Protein AF-A0A2U1DFT4-F1 (afdb_monomer)

Foldseek 3Di:
DLDDPVRLCVQPVDPDDNVLCVVLLVLLVVLLCLQLVNCCPPPHPLVCLCVDPDPLSVLLSVLSRNQSSQLSVLCVQVVHRALVVQVPDAFDFDDDPPDTDGDDCRSVRQQDPSRTNGDVVSVVSNVVSVRGDPDDD

Radius of gyration: 14.93 Å; Cα contacts (8 Å, |Δi|>4): 161; chains: 1; bounding box: 38×28×39 Å

Solvent-accessible surface area (backbone atoms only — not comparable to full-atom values): 8014 Å² total; per-residue (Å²): 132,88,73,52,72,68,60,39,38,75,73,70,70,62,95,69,54,70,71,56,45,59,57,37,46,59,45,32,48,55,53,51,34,60,53,26,66,29,43,60,81,77,75,44,56,54,72,56,25,59,67,41,91,49,65,69,42,25,52,34,37,51,36,50,44,50,28,44,44,52,19,32,52,52,28,59,78,68,74,39,78,43,61,77,60,38,80,75,57,76,77,62,76,48,74,58,87,93,49,74,44,76,63,80,61,57,50,75,74,53,33,41,101,80,72,35,68,44,52,67,68,32,51,52,45,28,47,76,54,69,42,50,58,79,69,87,130

Sequence (137 aa):
MYLNYVEYNDLIGDDLELKDFNKLLKKATIQLDNVTNGFYELKHSLDDDLKSSIFTYIARAKAFKQALGLTIDFMNQLQVTNVASLNTDGTADVQIGDTHIQGAGLSGTITNGYGSVIPDEAIQLLGRHGLLYRGGL

Structure (mmCIF, N/CA/C/O backbone):
data_AF-A0A2U1DFT4-F1
#
_entry.id   AF-A0A2U1DFT4-F1
#
loop_
_atom_site.group_PDB
_atom_site.id
_atom_site.type_symbol
_atom_site.label_atom_id
_atom_site.label_alt_id
_atom_site.label_comp_id
_atom_site.label_asym_id
_atom_site.label_entity_id
_atom_site.label_seq_id
_atom_site.pdbx_PDB_ins_code
_atom_site.Cartn_x
_atom_site.Cartn_y
_atom_site.Cartn_z
_atom_site.occupancy
_atom_site.B_iso_or_equiv
_atom_site.auth_seq_id
_atom_site.auth_comp_id
_atom_site.auth_asym_id
_atom_site.auth_atom_id
_atom_site.pdbx_PDB_model_num
ATOM 1 N N . MET A 1 1 ? 3.519 10.964 -3.142 1.00 72.38 1 MET A N 1
ATOM 2 C CA . MET A 1 1 ? 2.233 10.351 -2.734 1.00 72.38 1 MET A CA 1
ATOM 3 C C . MET A 1 1 ? 2.114 9.042 -3.492 1.00 72.38 1 MET A C 1
ATOM 5 O O . MET A 1 1 ? 2.280 9.076 -4.701 1.00 72.38 1 MET A O 1
ATOM 9 N N . TYR A 1 2 ? 1.952 7.908 -2.806 1.00 90.06 2 TYR A N 1
ATOM 10 C CA . TYR A 1 2 ? 2.170 6.586 -3.418 1.00 90.06 2 TYR A CA 1
ATOM 11 C C . TYR A 1 2 ? 1.022 6.080 -4.299 1.00 90.06 2 TYR A C 1
ATOM 13 O O . TYR A 1 2 ? 1.262 5.331 -5.243 1.00 90.06 2 TYR A O 1
ATOM 21 N N . LEU A 1 3 ? -0.211 6.491 -4.007 1.00 92.12 3 LEU A N 1
ATOM 22 C CA . LEU A 1 3 ? -1.416 6.100 -4.734 1.00 92.12 3 LEU A CA 1
ATOM 23 C C . LEU A 1 3 ? -2.361 7.302 -4.791 1.00 92.12 3 LEU A C 1
ATOM 25 O O . LEU A 1 3 ? -2.531 7.990 -3.781 1.00 92.12 3 LEU A O 1
ATOM 29 N N . ASN A 1 4 ? -2.939 7.580 -5.958 1.00 94.19 4 ASN A N 1
ATOM 30 C CA . ASN A 1 4 ? -3.975 8.603 -6.103 1.00 94.19 4 ASN A CA 1
ATOM 31 C C . ASN A 1 4 ? -5.376 7.981 -6.205 1.00 94.19 4 ASN A C 1
ATOM 33 O O . ASN A 1 4 ? -5.518 6.773 -6.367 1.00 94.19 4 ASN A O 1
ATOM 37 N N . TYR A 1 5 ? -6.406 8.819 -6.091 1.00 92.31 5 TYR A N 1
ATOM 38 C CA . TYR A 1 5 ? -7.796 8.368 -6.025 1.00 92.31 5 TYR A CA 1
ATOM 39 C C . TYR A 1 5 ? -8.266 7.628 -7.286 1.00 92.31 5 TYR A C 1
ATOM 41 O O . TYR A 1 5 ? -8.924 6.601 -7.180 1.00 92.31 5 TYR A O 1
ATOM 49 N N . VAL A 1 6 ? -7.879 8.108 -8.473 1.00 92.44 6 VAL A N 1
ATOM 50 C CA . VAL A 1 6 ? -8.226 7.448 -9.744 1.00 92.44 6 VAL A CA 1
ATOM 51 C C . VAL A 1 6 ? -7.582 6.068 -9.803 1.00 92.44 6 VAL A C 1
ATOM 53 O O . VAL A 1 6 ? -8.260 5.083 -10.057 1.00 92.44 6 VAL A O 1
ATOM 56 N N . GLU A 1 7 ? -6.294 5.982 -9.471 1.00 92.44 7 GLU A N 1
ATOM 57 C CA . GLU A 1 7 ? -5.579 4.703 -9.437 1.00 92.44 7 GLU A CA 1
ATOM 58 C C . GLU A 1 7 ? -6.155 3.731 -8.404 1.00 92.44 7 GLU A C 1
ATOM 60 O O . GLU A 1 7 ? -6.150 2.528 -8.631 1.00 92.44 7 GLU A O 1
ATOM 65 N N . TYR A 1 8 ? -6.623 4.230 -7.260 1.00 93.31 8 TYR A N 1
ATOM 66 C CA . TYR A 1 8 ? -7.285 3.404 -6.254 1.00 93.31 8 TYR A CA 1
ATOM 67 C C . TYR A 1 8 ? -8.588 2.805 -6.795 1.00 93.31 8 TYR A C 1
ATOM 69 O O . TYR A 1 8 ? -8.762 1.589 -6.724 1.00 93.31 8 TYR A O 1
ATOM 77 N N . ASN A 1 9 ? -9.449 3.630 -7.396 1.00 91.56 9 ASN A N 1
ATOM 78 C CA . ASN A 1 9 ? -10.704 3.166 -7.986 1.00 91.56 9 ASN A CA 1
ATOM 79 C C . ASN A 1 9 ? -10.455 2.168 -9.126 1.00 91.56 9 ASN A C 1
ATOM 81 O O . ASN A 1 9 ? -11.141 1.154 -9.202 1.00 91.56 9 ASN A O 1
ATOM 85 N N . ASP A 1 10 ? -9.433 2.400 -9.956 1.00 91.56 10 ASP A N 1
ATOM 86 C CA . ASP A 1 10 ? -9.037 1.475 -11.026 1.00 91.56 10 ASP A CA 1
ATOM 87 C C . ASP A 1 10 ? -8.542 0.117 -10.488 1.00 91.56 10 ASP A C 1
ATOM 89 O O . ASP A 1 10 ? -8.687 -0.906 -11.158 1.00 91.56 10 ASP A O 1
ATOM 93 N N . LEU A 1 11 ? -7.922 0.096 -9.302 1.00 90.38 11 LEU A N 1
ATOM 94 C CA . LEU A 1 11 ? -7.367 -1.117 -8.691 1.00 90.38 11 LEU A CA 1
ATOM 95 C C . LEU A 1 11 ? -8.399 -1.931 -7.907 1.00 90.38 11 LEU A C 1
ATOM 97 O O . LEU A 1 11 ? -8.336 -3.158 -7.944 1.00 90.38 11 LEU A O 1
ATOM 101 N N . ILE A 1 12 ? -9.271 -1.260 -7.153 1.00 89.88 12 ILE A N 1
ATOM 102 C CA . ILE A 1 12 ? -10.153 -1.896 -6.164 1.00 89.88 12 ILE A CA 1
ATOM 103 C C . ILE A 1 12 ? -11.599 -1.977 -6.661 1.00 89.88 12 ILE A C 1
ATOM 105 O O . ILE A 1 12 ? -12.282 -2.959 -6.385 1.00 89.88 12 ILE A O 1
ATOM 109 N N . GLY A 1 13 ? -12.064 -0.985 -7.426 1.00 83.38 13 GLY A N 1
ATOM 110 C CA . GLY A 1 13 ? -13.454 -0.915 -7.881 1.00 83.38 13 GLY A CA 1
ATOM 111 C C . GLY A 1 13 ? -14.472 -0.589 -6.780 1.00 83.38 13 GLY A C 1
ATOM 112 O O . GLY A 1 13 ? -15.657 -0.835 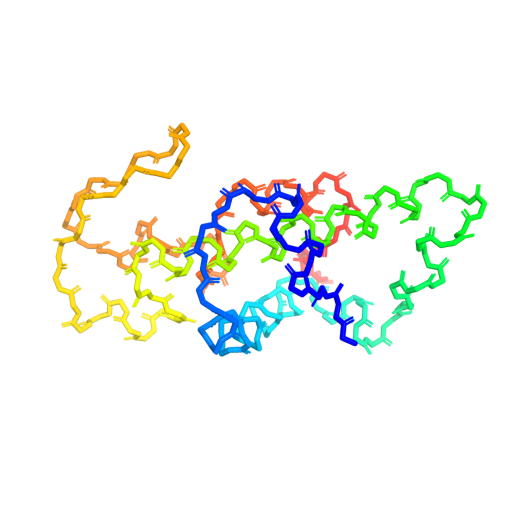-6.988 1.00 83.38 13 GLY A O 1
ATOM 113 N N . ASP A 1 14 ? -14.026 -0.061 -5.635 1.00 75.81 14 ASP A N 1
ATOM 114 C CA . ASP A 1 14 ? -14.889 0.345 -4.516 1.00 75.81 14 ASP A CA 1
ATOM 115 C C . ASP A 1 14 ? -15.330 1.816 -4.638 1.00 75.81 14 ASP A C 1
ATOM 117 O O . ASP A 1 14 ? -14.594 2.662 -5.155 1.00 75.81 14 ASP A O 1
ATOM 121 N N . ASP A 1 15 ? -16.529 2.127 -4.143 1.00 73.88 15 ASP A N 1
ATOM 122 C CA . ASP A 1 15 ? -17.132 3.466 -4.182 1.00 73.88 15 ASP A CA 1
ATOM 123 C C . ASP A 1 15 ? -16.832 4.221 -2.875 1.00 73.88 15 ASP A C 1
ATOM 125 O O . ASP A 1 15 ? -17.705 4.539 -2.065 1.00 73.88 15 ASP A O 1
ATOM 129 N N . LEU A 1 16 ? -15.541 4.457 -2.629 1.00 88.44 16 LEU A N 1
ATOM 130 C CA . LEU A 1 16 ? -15.058 5.209 -1.472 1.00 88.44 16 LEU A CA 1
ATOM 131 C C . LEU A 1 16 ? -15.065 6.711 -1.773 1.00 88.44 16 LEU A C 1
ATOM 133 O O . LEU A 1 16 ? -14.467 7.157 -2.754 1.00 88.44 16 LEU A O 1
ATOM 137 N N . GLU A 1 17 ? -15.652 7.536 -0.902 1.00 92.12 17 GLU A N 1
ATOM 138 C CA . GLU A 1 17 ? -15.590 8.991 -1.068 1.00 92.12 17 GLU A CA 1
ATOM 139 C C . GLU A 1 17 ? -14.142 9.516 -0.999 1.00 92.12 17 GLU A C 1
ATOM 141 O O . GLU A 1 17 ? -13.354 9.135 -0.131 1.00 92.12 17 GLU A O 1
ATOM 146 N N . LEU A 1 18 ? -13.796 10.493 -1.851 1.00 91.00 18 LEU A N 1
ATOM 147 C CA . LEU A 1 18 ? -12.451 11.093 -1.915 1.00 91.00 18 LEU A CA 1
ATOM 148 C C . LEU A 1 18 ? -11.929 11.581 -0.549 1.00 91.00 18 LEU A C 1
ATOM 150 O O . LEU A 1 18 ? -10.730 11.512 -0.259 1.00 91.00 18 LEU A O 1
ATOM 154 N N . LYS A 1 19 ? -12.813 12.114 0.300 1.00 91.19 19 LYS A N 1
ATOM 155 C CA . LYS A 1 19 ? -12.451 12.589 1.641 1.00 91.19 19 LYS A CA 1
ATOM 156 C C . LYS A 1 19 ? -11.975 11.438 2.528 1.00 91.19 19 LYS A C 1
ATOM 158 O O . LYS A 1 19 ? -10.951 11.580 3.204 1.00 91.19 19 LYS A O 1
ATOM 163 N N . ASP A 1 20 ? -12.692 10.322 2.509 1.00 90.56 20 ASP A N 1
ATOM 164 C CA . ASP A 1 20 ? -12.357 9.145 3.302 1.00 90.56 20 ASP A CA 1
ATOM 165 C C . ASP A 1 20 ? -11.156 8.411 2.715 1.00 90.56 20 ASP A C 1
ATOM 167 O O . ASP A 1 20 ? -10.249 8.062 3.472 1.00 90.56 20 ASP A O 1
ATOM 171 N N . PHE A 1 21 ? -11.036 8.345 1.386 1.00 94.25 21 PHE A N 1
ATOM 172 C CA . PHE A 1 21 ? -9.813 7.901 0.716 1.00 94.25 21 PHE A CA 1
ATOM 173 C C . PHE A 1 21 ? -8.581 8.657 1.220 1.00 94.25 21 PHE A C 1
ATOM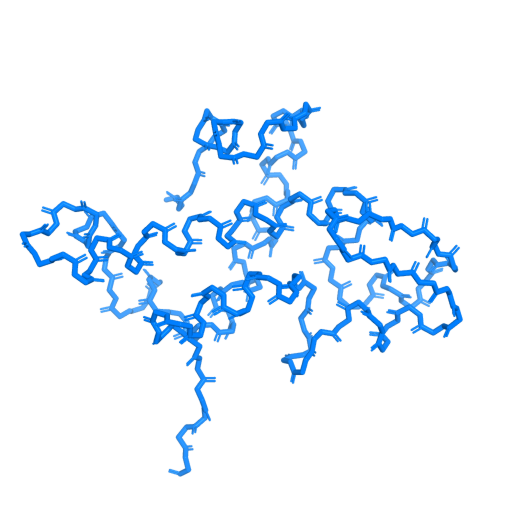 175 O O . PHE A 1 21 ? -7.620 8.037 1.662 1.00 94.25 21 PHE A O 1
ATOM 182 N N . ASN A 1 22 ? -8.598 9.993 1.231 1.00 93.31 22 ASN A N 1
ATOM 183 C CA . ASN A 1 22 ? -7.440 10.778 1.676 1.00 93.31 22 ASN A CA 1
ATOM 184 C C . ASN A 1 22 ? -7.072 10.508 3.145 1.00 93.31 22 ASN A C 1
ATOM 186 O O . ASN A 1 22 ? -5.891 10.472 3.508 1.00 93.31 22 ASN A O 1
ATOM 190 N N . LYS A 1 23 ? -8.079 10.307 4.002 1.00 91.75 23 LYS A N 1
ATOM 191 C CA . LYS A 1 23 ? -7.885 9.971 5.417 1.00 91.75 23 LYS A CA 1
ATOM 192 C C . LYS A 1 23 ? -7.294 8.570 5.582 1.00 91.75 23 LYS A C 1
ATOM 194 O O . LYS A 1 23 ? -6.359 8.403 6.369 1.00 91.75 23 LYS A O 1
ATOM 199 N N . LEU A 1 24 ? -7.836 7.581 4.874 1.00 93.44 24 LEU A N 1
ATOM 200 C CA . LEU A 1 24 ? -7.410 6.185 4.946 1.00 93.44 24 LEU A CA 1
ATOM 201 C C . LEU A 1 24 ? -6.045 5.978 4.294 1.00 93.44 24 LEU A C 1
ATOM 203 O O . LEU A 1 24 ? -5.194 5.335 4.900 1.00 93.44 24 LEU A O 1
ATOM 207 N N . LEU A 1 25 ? -5.778 6.618 3.153 1.00 95.00 25 LEU A N 1
ATOM 208 C CA . LEU A 1 25 ? -4.492 6.584 2.458 1.00 95.00 25 LEU A CA 1
ATOM 209 C C . LEU A 1 25 ? -3.345 6.922 3.405 1.00 95.00 25 LEU A C 1
ATOM 211 O O . LEU A 1 25 ? -2.391 6.160 3.509 1.00 95.00 25 LEU A O 1
ATOM 215 N N . LYS A 1 26 ? -3.457 8.025 4.155 1.00 92.56 26 LYS A N 1
ATOM 216 C CA . LYS A 1 26 ? -2.400 8.442 5.084 1.00 92.56 26 LYS A CA 1
ATOM 217 C C . LYS A 1 26 ? -2.118 7.379 6.152 1.00 92.56 26 LYS A C 1
ATOM 219 O O . LYS A 1 26 ? -0.967 7.181 6.527 1.00 92.56 26 LYS A O 1
ATOM 224 N N . LYS A 1 27 ? -3.153 6.695 6.644 1.00 91.94 27 LYS A N 1
ATOM 225 C CA . LYS A 1 27 ? -3.016 5.659 7.678 1.00 91.94 27 LYS A CA 1
ATOM 226 C C . LYS A 1 27 ? -2.492 4.343 7.108 1.00 91.94 27 LYS A C 1
ATOM 228 O O . LYS A 1 27 ? -1.591 3.754 7.698 1.00 91.94 27 LYS A O 1
ATOM 233 N N . ALA A 1 28 ? -3.002 3.923 5.955 1.00 93.44 28 ALA A N 1
ATOM 234 C CA . ALA A 1 28 ? -2.540 2.741 5.242 1.00 93.44 28 ALA A CA 1
ATOM 235 C C . ALA A 1 28 ? -1.069 2.880 4.818 1.00 93.44 28 ALA A C 1
ATOM 237 O O . ALA A 1 28 ? -0.296 1.943 4.990 1.00 93.44 28 ALA A O 1
ATOM 238 N N . THR A 1 29 ? -0.647 4.069 4.368 1.00 94.19 29 THR A N 1
ATOM 239 C CA . THR A 1 29 ? 0.761 4.371 4.064 1.00 94.19 29 THR A CA 1
ATOM 240 C C . THR A 1 29 ? 1.660 4.144 5.278 1.00 94.19 29 THR A C 1
ATOM 242 O O . THR A 1 29 ? 2.626 3.403 5.163 1.00 94.19 29 THR A O 1
ATOM 245 N N . ILE A 1 30 ? 1.298 4.669 6.456 1.00 91.56 30 ILE A N 1
ATOM 246 C CA . ILE A 1 30 ? 2.076 4.454 7.691 1.00 91.56 30 ILE A CA 1
ATOM 247 C C . ILE A 1 30 ? 2.215 2.958 8.011 1.00 91.56 30 ILE A C 1
ATOM 249 O O . ILE A 1 30 ? 3.295 2.502 8.377 1.00 91.56 30 ILE A O 1
ATOM 253 N N . GLN A 1 31 ? 1.135 2.181 7.880 1.00 90.38 31 GLN A N 1
ATOM 254 C CA . GLN A 1 31 ? 1.186 0.737 8.127 1.00 90.38 31 GLN A CA 1
ATOM 255 C C . GLN A 1 31 ? 2.140 0.037 7.147 1.00 90.38 31 GLN A C 1
ATOM 257 O O . GLN A 1 31 ? 2.987 -0.749 7.574 1.00 90.38 31 GLN A O 1
ATOM 262 N N . LEU A 1 32 ? 2.039 0.344 5.850 1.00 92.94 32 LEU A N 1
ATOM 263 C CA . LEU A 1 32 ? 2.882 -0.260 4.819 1.00 92.94 32 LEU A CA 1
ATOM 264 C C . LEU A 1 32 ? 4.354 0.130 4.960 1.00 92.94 32 LEU A C 1
ATOM 266 O O . LEU A 1 32 ? 5.228 -0.731 4.858 1.00 92.94 32 LEU A O 1
ATOM 270 N N . ASP A 1 33 ? 4.644 1.401 5.222 1.00 92.62 33 ASP A N 1
ATOM 271 C CA . ASP A 1 33 ? 6.015 1.861 5.435 1.00 92.62 33 ASP A CA 1
ATOM 272 C C . ASP A 1 33 ? 6.632 1.166 6.658 1.00 92.62 33 ASP A C 1
ATOM 274 O O . ASP A 1 33 ? 7.771 0.711 6.585 1.00 92.62 33 ASP A O 1
ATOM 278 N N . ASN A 1 34 ? 5.868 0.939 7.733 1.00 89.38 34 ASN A N 1
ATOM 279 C CA . ASN A 1 34 ? 6.352 0.179 8.889 1.00 89.38 34 ASN A CA 1
AT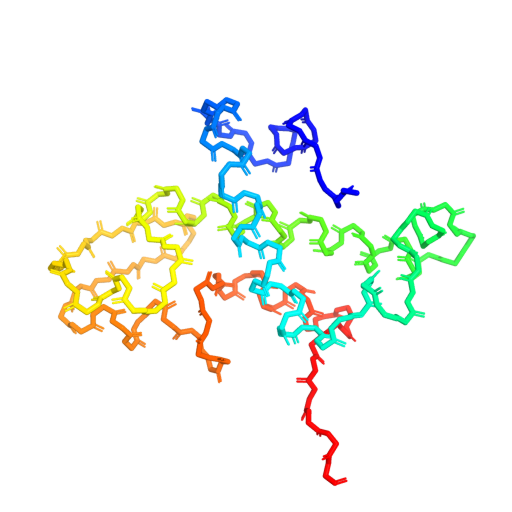OM 280 C C . ASN A 1 34 ? 6.713 -1.274 8.531 1.00 89.38 34 ASN A C 1
ATOM 282 O O . ASN A 1 34 ? 7.831 -1.712 8.808 1.00 89.38 34 ASN A O 1
ATOM 286 N N . VAL A 1 35 ? 5.814 -2.026 7.882 1.00 89.69 35 VAL A N 1
ATOM 287 C CA . VAL A 1 35 ? 6.084 -3.445 7.553 1.00 89.69 35 VAL A CA 1
ATOM 288 C C . VAL A 1 35 ? 7.131 -3.621 6.452 1.00 89.69 35 VAL A C 1
ATOM 290 O O . VAL A 1 35 ? 7.769 -4.672 6.359 1.00 89.69 35 VAL A O 1
ATOM 293 N N . THR A 1 36 ? 7.348 -2.591 5.632 1.00 92.38 36 THR A N 1
ATOM 294 C CA . THR A 1 36 ? 8.407 -2.568 4.613 1.00 92.38 36 THR A CA 1
ATOM 295 C C . THR A 1 36 ? 9.701 -1.904 5.094 1.00 92.38 36 THR A C 1
ATOM 297 O O . THR A 1 36 ? 10.683 -1.849 4.349 1.00 92.38 36 THR A O 1
ATOM 300 N N . ASN A 1 37 ? 9.744 -1.432 6.347 1.00 91.12 37 ASN A N 1
ATOM 301 C CA . ASN A 1 37 ? 10.852 -0.666 6.923 1.00 91.12 37 ASN A CA 1
ATOM 302 C C . ASN A 1 37 ? 11.297 0.492 6.008 1.00 91.12 37 ASN A C 1
ATOM 304 O O . ASN A 1 37 ? 12.466 0.580 5.600 1.00 91.12 37 ASN A O 1
ATOM 308 N N . GLY A 1 38 ? 10.316 1.314 5.630 1.00 90.19 38 GLY A N 1
ATOM 309 C CA . GLY A 1 38 ? 10.462 2.520 4.826 1.00 90.19 38 GLY A CA 1
ATOM 310 C C . GLY A 1 38 ? 11.097 2.257 3.466 1.00 90.19 38 GLY A C 1
ATOM 311 O O . GLY A 1 38 ? 11.956 3.025 3.043 1.00 90.19 38 GLY A O 1
ATOM 312 N N . PHE A 1 39 ? 10.758 1.154 2.787 1.00 93.94 39 PHE A N 1
ATOM 313 C CA . PHE A 1 39 ? 11.432 0.776 1.538 1.00 93.94 39 PHE A CA 1
ATOM 314 C C . PHE A 1 39 ? 11.388 1.903 0.491 1.00 93.94 39 PHE A C 1
ATOM 316 O O . PHE A 1 39 ? 12.436 2.296 -0.021 1.00 93.94 39 PHE A O 1
ATOM 323 N N . TYR A 1 40 ? 10.203 2.459 0.225 1.00 95.06 40 TYR A N 1
ATOM 324 C CA . TYR A 1 40 ? 10.032 3.584 -0.706 1.00 95.06 40 TYR A CA 1
ATOM 325 C C . TYR A 1 40 ? 10.129 4.966 -0.052 1.00 95.06 40 TYR A C 1
ATOM 327 O O . TYR A 1 40 ? 10.243 5.968 -0.750 1.00 95.06 40 TYR A O 1
ATOM 335 N N . GLU A 1 41 ? 10.098 5.030 1.278 1.00 92.75 41 GLU A N 1
ATOM 336 C CA . GLU A 1 41 ? 10.267 6.291 2.002 1.00 92.75 41 GLU A CA 1
ATOM 337 C C . GLU A 1 41 ? 11.752 6.666 2.120 1.00 92.75 41 GLU A C 1
ATOM 339 O O . GLU A 1 41 ? 12.123 7.827 1.964 1.00 92.75 41 GLU A O 1
ATOM 344 N N . LEU A 1 42 ? 12.613 5.678 2.386 1.00 89.50 42 LEU A N 1
ATOM 345 C CA . LEU A 1 42 ? 13.993 5.895 2.822 1.00 89.50 42 LEU A CA 1
ATOM 346 C C . LEU A 1 42 ? 15.044 5.343 1.855 1.00 89.50 42 LEU A C 1
ATOM 348 O O . LEU A 1 42 ? 16.174 5.829 1.856 1.00 89.50 42 LEU A O 1
ATOM 352 N N . LYS A 1 43 ? 14.726 4.290 1.088 1.00 89.19 43 LYS A N 1
ATOM 353 C CA . LYS A 1 43 ? 15.741 3.503 0.357 1.00 89.19 43 LYS A CA 1
ATOM 354 C C . LYS A 1 43 ? 15.599 3.577 -1.161 1.00 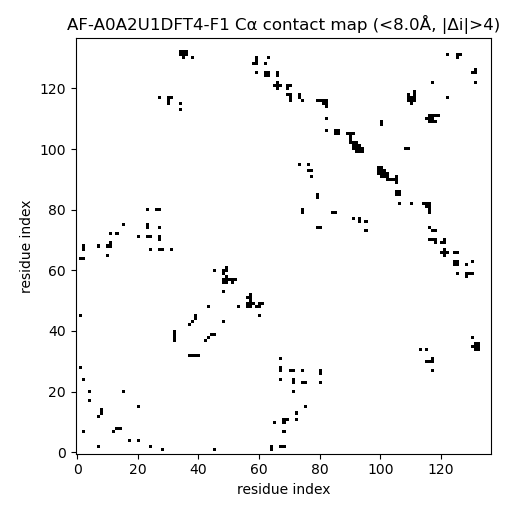89.19 43 LYS A C 1
ATOM 356 O O . LYS A 1 43 ? 16.608 3.536 -1.859 1.00 89.19 43 LYS A O 1
ATOM 361 N N . HIS A 1 44 ? 14.374 3.666 -1.671 1.00 92.19 44 HIS A N 1
ATOM 362 C CA . HIS A 1 44 ? 14.065 3.601 -3.099 1.00 92.19 44 HIS A CA 1
ATOM 363 C C . HIS A 1 44 ? 13.017 4.635 -3.503 1.00 92.19 44 HIS A C 1
ATOM 365 O O . HIS A 1 44 ? 12.189 5.038 -2.699 1.00 92.19 44 HIS A O 1
ATOM 371 N N . SER A 1 45 ? 13.014 5.020 -4.777 1.00 94.50 45 SER A N 1
ATOM 372 C CA . SER A 1 45 ? 11.979 5.872 -5.363 1.00 94.50 45 SER A CA 1
ATOM 373 C C . SER A 1 45 ? 10.921 5.004 -6.039 1.00 94.50 45 SER A C 1
ATOM 375 O O . SER A 1 45 ? 11.230 4.237 -6.953 1.00 94.50 45 SER A O 1
ATOM 377 N N . LEU A 1 46 ? 9.665 5.126 -5.597 1.00 95.12 46 LEU A N 1
ATOM 378 C CA . LEU A 1 46 ? 8.543 4.402 -6.205 1.00 95.12 46 LEU A CA 1
ATOM 379 C C . LEU A 1 46 ? 8.380 4.776 -7.688 1.00 95.12 46 LEU A C 1
ATOM 381 O O . LEU A 1 46 ? 8.140 3.905 -8.522 1.00 95.12 46 LEU A O 1
ATOM 385 N N . ASP A 1 47 ? 8.544 6.058 -8.019 1.00 94.81 47 ASP A N 1
ATOM 386 C CA . ASP A 1 47 ? 8.385 6.565 -9.385 1.00 94.81 47 ASP A CA 1
ATOM 387 C C . ASP A 1 47 ? 9.483 6.053 -10.323 1.00 94.81 47 ASP A C 1
ATOM 389 O O . ASP A 1 47 ? 9.205 5.758 -11.489 1.00 94.81 47 ASP A O 1
ATOM 393 N N . ASP A 1 48 ? 10.713 5.921 -9.821 1.00 95.94 48 ASP A N 1
ATOM 394 C CA . ASP A 1 48 ? 11.830 5.393 -10.608 1.00 95.94 48 ASP A CA 1
ATOM 395 C C . ASP A 1 48 ? 11.675 3.888 -10.836 1.00 95.94 48 ASP A C 1
ATOM 397 O O . ASP A 1 48 ? 11.883 3.411 -11.952 1.00 95.94 48 ASP A O 1
ATOM 401 N N . ASP A 1 49 ? 11.230 3.140 -9.822 1.00 95.69 49 ASP A N 1
ATOM 402 C CA . ASP A 1 49 ? 10.948 1.711 -9.962 1.00 95.69 49 ASP A CA 1
ATOM 403 C C . ASP A 1 49 ? 9.802 1.448 -10.954 1.00 95.69 49 ASP A C 1
ATOM 405 O O . ASP A 1 49 ? 9.900 0.530 -11.771 1.00 95.69 49 ASP A O 1
ATOM 409 N N . LEU A 1 50 ? 8.748 2.278 -10.952 1.00 94.88 50 LEU A N 1
ATOM 410 C CA . LEU A 1 50 ? 7.638 2.187 -11.914 1.00 94.88 50 LEU A CA 1
ATOM 411 C C . LEU A 1 50 ? 8.070 2.439 -13.364 1.00 94.88 50 LEU A C 1
ATOM 413 O O . LEU A 1 50 ? 7.457 1.891 -14.282 1.00 94.88 50 LEU A O 1
ATOM 417 N N . LYS A 1 51 ? 9.097 3.269 -13.573 1.00 96.31 51 LYS A N 1
ATOM 418 C CA . LYS A 1 51 ? 9.635 3.633 -14.897 1.00 96.31 51 LYS A CA 1
ATOM 419 C C . LYS A 1 51 ? 10.872 2.824 -15.285 1.00 96.31 51 LYS A C 1
ATOM 421 O O . LYS A 1 51 ? 11.424 3.034 -16.365 1.00 96.31 51 LYS A O 1
ATOM 426 N N . SER A 1 52 ? 11.329 1.932 -14.411 1.00 96.06 52 SER A N 1
ATOM 427 C CA . SER A 1 52 ? 12.553 1.171 -14.614 1.00 96.06 52 SER A CA 1
ATOM 428 C C . SER A 1 52 ? 12.459 0.275 -15.849 1.00 96.06 52 SER A C 1
ATOM 430 O O . SER A 1 52 ? 11.407 -0.269 -16.165 1.00 96.06 52 SER A O 1
ATOM 432 N N . SER A 1 53 ? 13.584 0.043 -16.523 1.00 96.44 53 SER A N 1
ATOM 433 C CA . SER A 1 53 ? 13.691 -1.021 -17.529 1.00 96.44 53 SER A CA 1
ATOM 434 C C . SER A 1 53 ? 13.783 -2.418 -16.900 1.00 96.44 53 SER A C 1
ATOM 436 O O . SER A 1 53 ? 13.652 -3.426 -17.595 1.00 96.44 53 SER A O 1
ATOM 438 N N . ILE A 1 54 ? 14.003 -2.497 -15.584 1.00 95.88 54 ILE A N 1
ATOM 439 C CA . ILE A 1 54 ? 14.112 -3.748 -14.842 1.00 95.88 54 ILE A CA 1
ATOM 440 C C . ILE A 1 54 ? 12.708 -4.191 -14.423 1.00 95.88 54 ILE A C 1
ATOM 442 O O . ILE A 1 54 ? 12.091 -3.618 -13.525 1.00 95.88 54 ILE A O 1
ATOM 446 N N . PHE A 1 55 ? 12.217 -5.263 -15.048 1.00 93.75 55 PHE A N 1
ATOM 447 C CA . PHE A 1 55 ? 10.865 -5.785 -14.824 1.00 93.75 55 PHE A CA 1
ATOM 448 C C . PHE A 1 55 ? 10.543 -6.054 -13.345 1.00 93.75 55 PHE A C 1
ATOM 450 O O . PHE A 1 55 ? 9.432 -5.784 -12.890 1.00 93.75 55 PHE A O 1
ATOM 457 N N . THR A 1 56 ? 11.508 -6.558 -12.572 1.00 93.88 56 THR A N 1
ATOM 458 C CA . THR A 1 56 ? 11.303 -6.867 -11.149 1.00 93.88 56 THR A CA 1
ATOM 459 C C . THR A 1 56 ? 11.071 -5.617 -10.300 1.00 93.88 56 THR A C 1
ATOM 461 O O . THR A 1 56 ? 10.326 -5.697 -9.324 1.00 93.88 56 THR A O 1
ATOM 464 N N . TYR A 1 57 ? 11.636 -4.465 -10.674 1.00 94.81 57 TYR A N 1
ATOM 465 C CA . TYR A 1 57 ? 11.419 -3.195 -9.971 1.00 94.81 57 TYR A CA 1
ATOM 466 C C . TYR A 1 57 ? 10.016 -2.661 -10.255 1.00 94.81 57 TYR A C 1
ATOM 468 O O . TYR A 1 57 ? 9.274 -2.366 -9.320 1.00 94.81 57 TYR A O 1
ATOM 476 N N . ILE A 1 58 ? 9.593 -2.693 -11.524 1.00 96.25 58 ILE A N 1
ATOM 477 C CA . ILE A 1 58 ? 8.223 -2.333 -11.915 1.00 96.25 58 ILE A CA 1
ATOM 478 C C . ILE A 1 58 ? 7.207 -3.211 -11.174 1.00 96.25 58 ILE A C 1
ATOM 480 O O . ILE A 1 58 ? 6.230 -2.709 -10.619 1.00 96.25 58 ILE A O 1
ATOM 484 N N . ALA A 1 59 ? 7.430 -4.530 -11.153 1.00 94.38 59 ALA A N 1
ATOM 485 C CA . ALA A 1 59 ? 6.533 -5.480 -10.502 1.00 94.38 59 ALA A CA 1
ATOM 486 C C . ALA A 1 59 ? 6.426 -5.223 -8.991 1.00 94.38 59 ALA A C 1
ATOM 488 O O . ALA A 1 59 ? 5.324 -5.214 -8.447 1.00 94.38 59 ALA A O 1
ATOM 489 N N . ARG A 1 60 ? 7.552 -4.949 -8.322 1.00 95.31 60 ARG A N 1
ATOM 490 C CA . ARG A 1 60 ? 7.587 -4.607 -6.897 1.00 95.31 60 ARG A CA 1
ATOM 491 C C . ARG A 1 60 ? 6.854 -3.296 -6.596 1.00 95.31 60 ARG A C 1
ATOM 493 O O . ARG A 1 60 ? 6.120 -3.225 -5.614 1.00 95.31 60 ARG A O 1
ATOM 500 N N . ALA A 1 61 ? 7.027 -2.264 -7.418 1.00 96.19 61 ALA A N 1
ATOM 501 C CA . ALA A 1 61 ? 6.337 -0.988 -7.231 1.00 96.19 61 ALA A CA 1
ATOM 502 C C . ALA A 1 61 ? 4.821 -1.115 -7.431 1.00 96.19 61 ALA A C 1
ATOM 504 O O . ALA A 1 61 ? 4.042 -0.605 -6.626 1.00 96.19 61 ALA A O 1
ATOM 505 N N . LYS A 1 62 ? 4.389 -1.871 -8.448 1.00 95.62 62 LYS A N 1
ATOM 506 C CA . LYS A 1 62 ? 2.969 -2.196 -8.654 1.00 95.62 62 LYS A CA 1
ATOM 507 C C . LYS A 1 62 ? 2.387 -2.977 -7.477 1.00 95.62 62 LYS A C 1
ATOM 509 O O . LYS A 1 62 ? 1.326 -2.606 -6.984 1.00 95.62 62 LYS A O 1
ATOM 514 N N . ALA A 1 63 ? 3.108 -3.984 -6.986 1.00 95.50 63 ALA A N 1
ATOM 515 C CA . ALA A 1 63 ? 2.711 -4.769 -5.821 1.00 95.50 63 ALA A CA 1
ATOM 516 C C . ALA A 1 63 ? 2.532 -3.901 -4.566 1.00 95.50 63 ALA A C 1
ATOM 518 O O . ALA A 1 63 ? 1.566 -4.076 -3.830 1.00 95.50 63 ALA A O 1
ATOM 519 N N . PHE A 1 64 ? 3.412 -2.919 -4.346 1.00 96.56 64 PHE A N 1
ATOM 520 C CA . PHE A 1 64 ? 3.266 -1.969 -3.242 1.00 96.56 64 PHE A CA 1
ATOM 521 C C . PHE A 1 64 ? 1.998 -1.113 -3.373 1.00 96.56 64 PHE A C 1
ATOM 523 O O . PHE A 1 64 ? 1.252 -0.975 -2.406 1.00 96.56 64 PHE A O 1
ATOM 530 N N . LYS A 1 65 ? 1.706 -0.583 -4.570 1.00 96.81 65 LYS A N 1
ATOM 531 C CA . LYS A 1 65 ? 0.475 0.194 -4.816 1.00 96.81 65 LYS A CA 1
ATOM 532 C C . LYS A 1 65 ? -0.789 -0.648 -4.639 1.00 96.81 65 LYS A C 1
ATOM 534 O O . LYS A 1 65 ? -1.752 -0.174 -4.046 1.00 96.81 65 LYS A O 1
ATOM 539 N N . GLN A 1 66 ? -0.767 -1.897 -5.097 1.00 95.38 66 GLN A N 1
ATOM 540 C CA . GLN A 1 66 ? -1.857 -2.854 -4.901 1.00 95.38 66 GLN A CA 1
ATOM 541 C C . GLN A 1 66 ? -2.071 -3.174 -3.418 1.00 95.38 66 GLN A C 1
ATOM 543 O O . GLN A 1 66 ? -3.194 -3.086 -2.935 1.00 95.38 66 GLN A O 1
ATOM 548 N N . ALA A 1 67 ? -0.999 -3.462 -2.674 1.00 95.25 67 ALA A N 1
ATOM 549 C CA . ALA A 1 67 ? -1.069 -3.693 -1.234 1.00 95.25 67 ALA A CA 1
ATOM 550 C C . ALA A 1 67 ? -1.632 -2.472 -0.487 1.00 95.25 67 ALA A C 1
ATOM 552 O O . ALA A 1 67 ? -2.423 -2.627 0.442 1.00 95.25 67 ALA A O 1
ATOM 553 N N . LEU A 1 68 ? -1.268 -1.258 -0.915 1.00 95.62 68 LEU A N 1
ATOM 554 C CA . LEU A 1 68 ? -1.802 -0.024 -0.345 1.00 95.62 68 LEU A CA 1
ATOM 555 C C . LEU A 1 68 ? -3.305 0.117 -0.613 1.00 95.62 68 LEU A C 1
ATOM 557 O O . LEU A 1 68 ? -4.047 0.443 0.308 1.00 95.62 68 LEU A O 1
ATOM 561 N N . GLY A 1 69 ? -3.753 -0.178 -1.837 1.00 94.75 69 GLY A N 1
ATOM 562 C CA . GLY A 1 69 ? -5.172 -0.186 -2.196 1.00 94.75 69 GLY A CA 1
ATOM 563 C C . GLY A 1 69 ? -5.978 -1.193 -1.372 1.00 94.75 69 GLY A C 1
ATOM 564 O O . GLY A 1 69 ? -6.950 -0.803 -0.732 1.00 94.75 69 GLY A O 1
ATOM 565 N N . LEU A 1 70 ? -5.514 -2.445 -1.293 1.00 93.12 70 LEU A N 1
ATOM 566 C CA . LEU A 1 70 ? -6.133 -3.496 -0.471 1.00 93.12 70 LEU A CA 1
ATOM 567 C C . LEU A 1 70 ? -6.211 -3.104 1.008 1.00 93.12 70 LEU A C 1
ATOM 569 O O . LEU A 1 70 ? -7.183 -3.397 1.690 1.00 93.12 70 LEU A O 1
ATOM 573 N N . THR A 1 71 ? -5.194 -2.409 1.515 1.00 92.50 71 THR A N 1
ATOM 574 C CA . THR A 1 71 ? -5.178 -1.960 2.911 1.00 92.50 71 THR A CA 1
ATOM 575 C C . THR A 1 71 ? -6.191 -0.843 3.158 1.00 92.50 71 THR A C 1
ATOM 577 O O . THR A 1 71 ? -6.840 -0.834 4.199 1.00 92.50 71 THR A O 1
ATOM 580 N N . ILE A 1 72 ? -6.352 0.094 2.216 1.00 93.50 72 ILE A N 1
ATOM 581 C CA . ILE A 1 72 ? -7.377 1.148 2.300 1.00 93.50 72 ILE A CA 1
ATOM 582 C C . ILE A 1 72 ? -8.777 0.532 2.272 1.00 93.50 72 ILE A C 1
ATOM 584 O O . ILE A 1 72 ? -9.596 0.878 3.118 1.00 93.50 72 ILE A O 1
ATOM 588 N N . ASP A 1 73 ? -9.018 -0.391 1.343 1.00 91.12 73 ASP A N 1
ATOM 589 C CA . ASP A 1 73 ? -10.279 -1.125 1.211 1.00 91.12 73 ASP A CA 1
ATOM 590 C C . ASP A 1 73 ? -10.624 -1.896 2.495 1.00 91.12 73 ASP A C 1
ATOM 592 O O . ASP A 1 73 ? -11.680 -1.704 3.093 1.00 91.12 73 ASP A O 1
ATOM 596 N N . PHE A 1 74 ? -9.664 -2.650 3.030 1.00 87.12 74 PHE A N 1
ATOM 597 C CA . PHE A 1 74 ? -9.813 -3.366 4.296 1.00 87.12 74 PHE A CA 1
ATOM 598 C C . PHE A 1 74 ? -10.149 -2.438 5.474 1.00 87.12 74 PHE A C 1
ATOM 600 O O . PHE A 1 74 ? -11.053 -2.713 6.265 1.00 87.12 74 PHE A O 1
ATOM 607 N N . MET A 1 75 ? -9.444 -1.306 5.590 1.00 88.31 75 MET A N 1
ATOM 608 C CA . MET A 1 75 ? -9.729 -0.304 6.620 1.00 88.31 75 MET A CA 1
ATOM 609 C C . MET A 1 75 ? -11.126 0.312 6.465 1.00 88.31 75 MET A C 1
ATOM 611 O O . MET A 1 75 ? -11.769 0.615 7.472 1.00 88.31 75 MET A O 1
ATOM 615 N N . ASN A 1 76 ? -11.590 0.504 5.227 1.00 88.94 76 ASN A N 1
ATOM 616 C CA . ASN A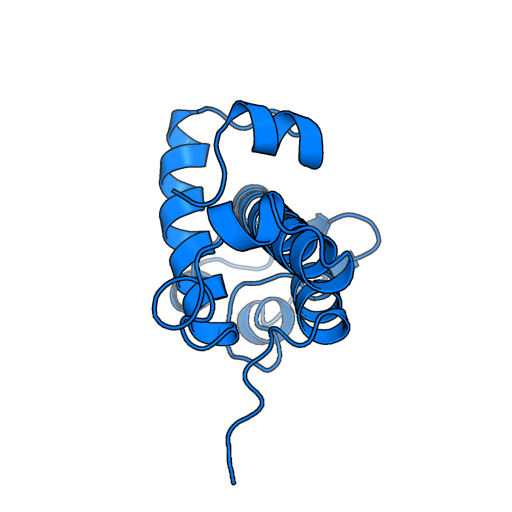 1 76 ? -12.923 1.015 4.927 1.00 88.94 76 ASN A CA 1
ATOM 617 C C . ASN A 1 76 ? -14.009 0.007 5.332 1.00 88.94 76 ASN A C 1
ATOM 619 O O . ASN A 1 76 ? -14.897 0.339 6.115 1.00 88.94 76 ASN A O 1
ATOM 623 N N . GLN A 1 77 ? -13.900 -1.241 4.876 1.00 83.31 77 GLN A N 1
ATOM 624 C CA . GLN A 1 77 ? -14.897 -2.285 5.135 1.00 83.31 77 GLN A CA 1
ATOM 625 C C . GLN A 1 77 ? -15.047 -2.594 6.628 1.00 83.31 77 GLN A C 1
ATOM 627 O O . GLN A 1 77 ? -16.156 -2.794 7.119 1.00 83.31 77 GLN A O 1
ATOM 632 N N . LEU A 1 78 ? -13.940 -2.578 7.371 1.00 77.38 78 LEU A N 1
ATOM 633 C CA . LEU A 1 78 ? -13.948 -2.846 8.808 1.00 77.38 78 LEU A CA 1
ATOM 634 C C . LEU A 1 78 ? -14.148 -1.599 9.672 1.00 77.38 78 LEU A C 1
ATOM 636 O O . LEU A 1 78 ? -14.288 -1.731 10.884 1.00 77.38 78 LEU A O 1
ATOM 640 N N . GLN A 1 79 ? -14.118 -0.396 9.090 1.00 80.56 79 GLN A N 1
ATOM 641 C CA . GLN A 1 79 ? -14.108 0.879 9.823 1.00 80.56 79 GLN A CA 1
ATOM 642 C C . GLN A 1 79 ? -12.973 0.979 10.865 1.00 80.56 79 GLN A C 1
ATOM 644 O O . GLN A 1 79 ? -13.061 1.710 11.855 1.00 80.56 79 GLN A O 1
ATOM 649 N N . VAL A 1 80 ? -11.858 0.280 10.629 1.00 74.75 80 VAL A N 1
ATOM 650 C CA . VAL A 1 80 ? -10.694 0.217 11.528 1.00 74.75 80 VAL A CA 1
ATOM 651 C C . VAL A 1 80 ? -9.471 0.788 10.844 1.00 74.75 80 VAL A C 1
ATOM 653 O O . VAL A 1 80 ? -9.308 0.696 9.636 1.00 74.75 80 VAL A O 1
ATOM 656 N N . THR A 1 81 ? -8.580 1.413 11.611 1.00 78.00 81 THR A N 1
ATOM 657 C CA . THR A 1 81 ? -7.404 2.066 11.005 1.00 78.00 81 THR A CA 1
ATOM 658 C C . THR A 1 81 ? -6.094 1.843 11.748 1.00 78.00 81 THR A C 1
ATOM 660 O O . THR A 1 81 ? -5.028 2.224 11.265 1.00 78.00 81 THR A O 1
ATOM 663 N N . ASN A 1 82 ? -6.161 1.255 12.940 1.00 72.25 82 ASN A N 1
ATOM 664 C CA . ASN A 1 82 ? -5.016 0.799 13.715 1.00 72.25 82 ASN A CA 1
ATOM 665 C C . ASN A 1 82 ? -5.469 -0.252 14.743 1.00 72.25 82 ASN A C 1
ATOM 667 O O . ASN A 1 82 ? -6.659 -0.406 15.017 1.00 72.25 82 ASN A O 1
ATOM 671 N N . VAL A 1 83 ? -4.508 -0.954 15.337 1.00 66.50 83 VAL A N 1
ATOM 672 C CA . VAL A 1 83 ? -4.795 -2.015 16.313 1.00 66.50 83 VAL A CA 1
ATOM 673 C C . VAL A 1 83 ? -5.455 -1.475 17.580 1.00 66.50 83 VAL A C 1
ATOM 675 O O . VAL A 1 83 ? -6.299 -2.139 18.170 1.00 66.50 83 VAL A O 1
ATOM 678 N N . ALA A 1 84 ? -5.131 -0.245 17.985 1.00 64.06 84 ALA A N 1
ATOM 679 C CA . ALA A 1 84 ? -5.725 0.362 19.172 1.00 64.06 84 ALA A CA 1
ATOM 680 C C . ALA A 1 84 ? -7.244 0.580 19.021 1.00 64.06 84 ALA A C 1
ATOM 682 O O . ALA A 1 84 ? -7.967 0.396 19.996 1.00 64.06 84 ALA A O 1
ATOM 683 N N . SER A 1 85 ? -7.730 0.885 17.809 1.00 62.12 85 SER A N 1
ATOM 684 C CA . SER A 1 85 ? -9.166 0.994 17.505 1.00 62.12 85 SER A CA 1
ATOM 685 C C . SER A 1 85 ? -9.914 -0.346 17.526 1.00 62.12 85 SER A C 1
ATOM 687 O O . SER A 1 85 ? -11.133 -0.348 17.612 1.00 62.12 85 SER A O 1
ATOM 689 N N . LEU A 1 86 ? -9.210 -1.485 17.505 1.00 60.66 86 LEU A N 1
ATOM 690 C CA . LEU A 1 86 ? -9.830 -2.817 17.578 1.00 60.66 86 LEU A CA 1
ATOM 691 C C . LEU A 1 86 ? -10.223 -3.225 19.000 1.00 60.66 86 LEU A C 1
ATOM 693 O O . LEU A 1 86 ? -11.019 -4.141 19.181 1.00 60.66 86 LEU A O 1
ATOM 697 N N . ASN A 1 87 ? -9.650 -2.577 20.016 1.00 53.31 87 ASN A N 1
ATOM 698 C CA . ASN A 1 87 ? -9.925 -2.903 21.416 1.00 53.31 87 ASN A CA 1
ATOM 699 C C . ASN A 1 87 ? -11.197 -2.219 21.946 1.00 53.31 87 ASN A C 1
ATOM 701 O O . ASN A 1 87 ? -11.594 -2.489 23.07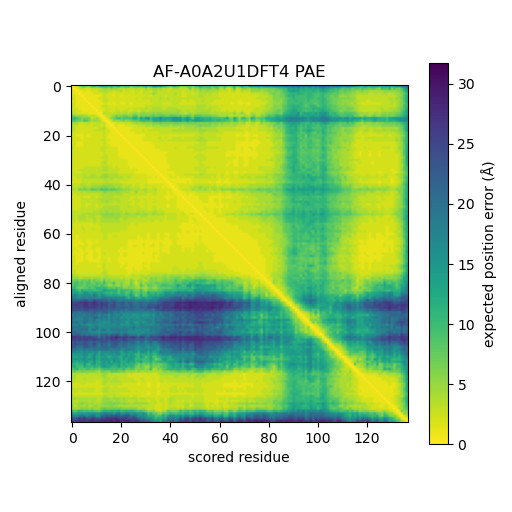8 1.00 53.31 87 ASN A O 1
ATOM 705 N N . THR A 1 88 ? -11.809 -1.322 21.165 1.00 49.19 88 THR A N 1
ATOM 706 C CA . THR A 1 88 ? -12.954 -0.504 21.593 1.00 49.19 88 THR A CA 1
ATOM 707 C C . THR A 1 88 ? -14.284 -0.922 20.983 1.00 49.19 88 THR A C 1
ATOM 709 O O . THR A 1 88 ? -15.301 -0.753 21.648 1.00 49.19 88 THR A O 1
ATOM 712 N N . ASP A 1 89 ? -14.292 -1.508 19.785 1.00 46.97 89 ASP A N 1
ATOM 713 C CA . ASP A 1 89 ? -15.529 -1.815 19.066 1.00 46.97 89 ASP A CA 1
ATOM 714 C C . ASP A 1 89 ? -15.694 -3.324 18.873 1.00 46.97 89 ASP A C 1
ATOM 716 O O . ASP A 1 89 ? -14.789 -4.029 18.432 1.00 46.97 89 ASP A O 1
ATOM 720 N N . GLY A 1 90 ? -16.846 -3.826 19.321 1.00 46.06 90 GLY A N 1
ATOM 721 C CA . GLY A 1 90 ? -17.182 -5.242 19.391 1.00 46.06 90 GLY A CA 1
ATOM 722 C C . GLY A 1 90 ? -17.306 -5.937 18.034 1.00 46.06 90 GLY A C 1
ATOM 723 O O . GLY A 1 90 ? -17.369 -5.318 16.979 1.00 46.06 90 GLY A O 1
ATOM 724 N N . THR A 1 91 ? -17.342 -7.267 18.127 1.00 44.94 91 THR A N 1
ATOM 725 C CA . THR A 1 91 ? -17.524 -8.281 17.074 1.00 44.94 91 THR A CA 1
ATOM 726 C C . THR A 1 91 ? -18.154 -7.787 15.767 1.00 44.94 91 THR A C 1
ATOM 728 O O . THR A 1 91 ? -19.367 -7.589 15.708 1.00 44.94 91 THR A O 1
ATOM 731 N N . ALA A 1 92 ? -17.338 -7.698 14.716 1.00 46.41 92 ALA A N 1
ATOM 732 C CA . ALA A 1 92 ? -17.781 -7.573 13.333 1.00 46.41 92 ALA A CA 1
ATOM 733 C C . ALA A 1 92 ? -17.581 -8.921 12.613 1.00 46.41 92 ALA A C 1
ATOM 735 O O . ALA A 1 92 ? -16.509 -9.518 12.722 1.00 46.41 92 ALA A O 1
ATOM 736 N N . ASP A 1 93 ? -18.623 -9.405 11.934 1.00 45.56 93 ASP A N 1
ATOM 737 C CA . ASP A 1 93 ? -18.547 -10.483 10.940 1.00 45.56 93 ASP A CA 1
ATOM 738 C C . ASP A 1 93 ? -18.383 -9.798 9.583 1.00 45.56 93 ASP A C 1
ATOM 740 O O . ASP A 1 93 ? -19.274 -9.055 9.163 1.00 45.56 93 ASP A O 1
ATOM 744 N N . VAL A 1 94 ? -17.206 -9.924 8.968 1.00 53.12 94 VAL A N 1
ATOM 745 C CA . VAL A 1 94 ? -16.902 -9.237 7.706 1.00 53.12 94 VAL A CA 1
ATOM 746 C C . VAL A 1 94 ? -16.237 -10.199 6.739 1.00 53.12 94 VAL A C 1
ATOM 748 O O . VAL A 1 94 ? -15.314 -10.937 7.087 1.00 53.12 94 VAL A O 1
ATOM 751 N N . GLN A 1 95 ? -16.728 -10.178 5.504 1.00 45.19 95 GLN A N 1
ATOM 752 C CA . GLN A 1 95 ? -16.204 -10.942 4.387 1.00 45.19 95 GLN A CA 1
ATOM 753 C C . GLN A 1 95 ? -15.519 -9.978 3.414 1.00 45.19 95 GLN A C 1
ATOM 755 O O . GLN A 1 95 ? -16.187 -9.148 2.804 1.00 45.19 95 GLN A O 1
ATOM 760 N N . ILE A 1 96 ? -14.196 -10.090 3.290 1.00 50.91 96 ILE A N 1
ATOM 761 C CA . ILE A 1 96 ? -13.363 -9.329 2.353 1.00 50.91 96 ILE A CA 1
ATOM 762 C C . ILE A 1 96 ? -12.811 -10.327 1.334 1.00 50.91 96 ILE A C 1
ATOM 764 O O . ILE A 1 96 ? -11.933 -11.125 1.653 1.00 50.91 96 ILE A O 1
ATOM 768 N N . GLY A 1 97 ? -13.344 -10.329 0.111 1.00 58.44 97 GLY A N 1
ATOM 769 C CA . GLY A 1 97 ? -12.955 -11.316 -0.905 1.00 58.44 97 GLY A CA 1
ATOM 770 C C . GLY A 1 97 ? -13.191 -12.765 -0.445 1.00 58.44 97 GLY A C 1
ATOM 771 O O . GLY A 1 97 ? -14.283 -13.100 0.017 1.00 58.44 97 GLY A O 1
ATOM 772 N N . ASP A 1 98 ? -12.165 -13.619 -0.556 1.00 43.78 98 ASP A N 1
ATOM 773 C CA . ASP A 1 98 ? -12.182 -15.005 -0.045 1.00 43.78 98 ASP A CA 1
ATOM 774 C C . ASP A 1 98 ? -11.943 -15.086 1.479 1.00 43.78 98 ASP A C 1
ATOM 776 O O . ASP A 1 98 ? -12.090 -16.151 2.086 1.00 43.78 98 ASP A O 1
ATOM 780 N N . THR A 1 99 ? -11.580 -13.970 2.116 1.00 49.88 99 THR A N 1
ATOM 781 C CA . THR A 1 99 ? -11.232 -13.904 3.534 1.00 49.88 99 THR A CA 1
ATOM 782 C C . THR A 1 99 ? -12.474 -13.599 4.373 1.00 49.88 99 THR A C 1
ATOM 784 O O . THR A 1 99 ? -13.084 -12.535 4.274 1.00 49.88 99 THR A O 1
ATOM 787 N N . HIS A 1 100 ? -12.857 -14.548 5.228 1.00 46.28 100 HIS A N 1
ATOM 788 C CA . HIS A 1 100 ? -13.999 -14.429 6.133 1.00 46.28 100 HIS A CA 1
ATOM 789 C C . HIS A 1 100 ? -13.525 -14.273 7.583 1.00 46.28 100 HIS A C 1
ATOM 791 O O . HIS A 1 100 ? -12.825 -15.141 8.106 1.00 46.28 100 HIS A O 1
ATOM 797 N N . ILE A 1 101 ? -13.911 -13.176 8.235 1.00 54.09 101 ILE A N 1
ATOM 798 C CA . ILE A 1 101 ? -13.571 -12.875 9.629 1.00 54.09 101 ILE A CA 1
ATOM 799 C C . ILE A 1 101 ? -14.802 -13.152 10.503 1.00 54.09 101 ILE A C 1
ATOM 801 O O . ILE A 1 101 ? -15.765 -12.391 10.462 1.00 54.09 101 ILE A O 1
ATOM 805 N N . GLN A 1 102 ? -14.759 -14.227 11.305 1.00 39.88 102 GLN A N 1
ATOM 806 C CA . GLN A 1 102 ? -15.772 -14.559 12.325 1.00 39.88 102 GLN A CA 1
ATOM 807 C C . GLN A 1 102 ? -15.280 -14.206 13.739 1.00 39.88 102 GLN A C 1
ATOM 809 O O . GLN A 1 102 ? -14.098 -14.318 14.048 1.00 39.88 102 GLN A O 1
ATOM 814 N N . GLY A 1 103 ? -16.206 -13.743 14.585 1.00 48.56 103 GLY A N 1
ATOM 815 C CA . GLY A 1 103 ? -15.936 -12.965 15.799 1.00 48.56 103 GLY A CA 1
ATOM 816 C C . GLY A 1 103 ? -15.291 -13.642 17.029 1.00 48.56 103 GLY A C 1
ATOM 817 O O . GLY A 1 103 ? -14.910 -14.805 17.040 1.00 48.56 103 GLY A O 1
ATOM 818 N N . ALA A 1 104 ? -15.271 -12.834 18.104 1.00 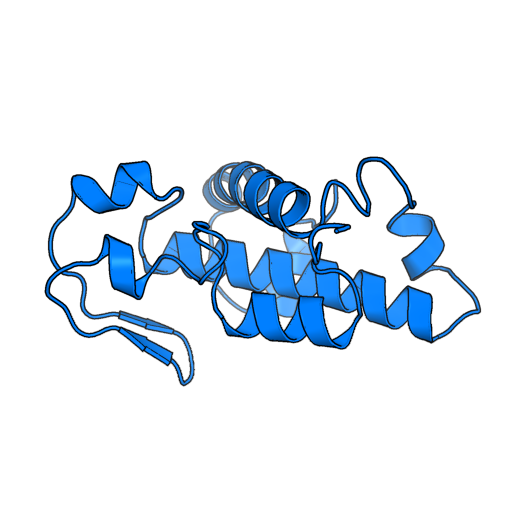38.22 104 ALA A N 1
ATOM 819 C CA . ALA A 1 104 ? -14.671 -12.981 19.443 1.00 38.22 104 ALA A CA 1
ATOM 820 C C . ALA A 1 104 ? -13.133 -12.841 19.498 1.00 38.22 104 ALA A C 1
ATOM 822 O O . ALA A 1 104 ? -12.387 -13.798 19.341 1.00 38.22 104 ALA A O 1
ATOM 823 N N . GLY A 1 105 ? -12.661 -11.619 19.793 1.00 50.09 105 GLY A N 1
ATOM 824 C CA . GLY A 1 105 ? -11.230 -11.283 19.849 1.00 50.09 105 GLY A CA 1
ATOM 825 C C . GLY A 1 105 ? -10.705 -10.675 18.543 1.00 50.09 105 GLY A C 1
ATOM 826 O O . GLY A 1 105 ? -9.748 -11.173 17.956 1.00 50.09 105 GLY A O 1
ATOM 827 N N . LEU A 1 106 ? -11.327 -9.576 18.098 1.00 51.81 106 LEU A N 1
ATOM 828 C CA . LEU A 1 106 ? -11.024 -8.874 16.839 1.00 51.81 106 LEU A CA 1
ATOM 829 C C . LEU A 1 106 ? -9.540 -8.526 16.672 1.00 51.81 106 LEU A C 1
ATOM 831 O O . LEU A 1 106 ? -8.997 -8.652 15.580 1.00 51.81 106 LEU A O 1
ATOM 835 N N . SER A 1 107 ? -8.865 -8.156 17.762 1.00 52.50 107 SER A N 1
ATOM 836 C CA . SER A 1 107 ? -7.448 -7.787 17.732 1.00 52.50 107 SER A CA 1
ATOM 837 C C . SER A 1 107 ? -6.558 -8.924 17.209 1.00 52.50 107 SER A C 1
ATOM 839 O O . SER A 1 107 ? -5.753 -8.691 16.321 1.00 52.50 107 SER A O 1
ATOM 841 N N . GLY A 1 108 ? -6.751 -10.173 17.650 1.00 50.09 108 GLY A N 1
ATOM 842 C CA . GLY A 1 108 ? -5.939 -11.312 17.186 1.00 50.09 108 GLY A CA 1
ATOM 843 C C . GLY A 1 108 ? -6.292 -11.832 15.787 1.00 50.09 108 GLY A C 1
ATOM 844 O O . GLY A 1 108 ? -5.514 -12.587 15.219 1.00 50.09 108 GLY A O 1
ATOM 845 N N . THR A 1 109 ? -7.448 -11.435 15.246 1.00 54.69 109 THR A N 1
ATOM 846 C CA . THR A 1 109 ? -7.947 -11.900 13.936 1.00 54.69 109 THR A CA 1
ATOM 847 C C . THR A 1 109 ? -7.688 -10.874 12.828 1.00 54.69 109 THR A C 1
ATOM 849 O O . THR A 1 109 ? -7.501 -11.240 11.675 1.00 54.69 109 THR A O 1
ATOM 852 N N . ILE A 1 110 ? -7.656 -9.583 13.177 1.00 58.25 110 ILE A N 1
ATOM 853 C CA . ILE A 1 110 ? -7.434 -8.466 12.243 1.00 58.25 110 ILE A CA 1
ATOM 854 C C . ILE A 1 110 ? -5.966 -8.017 12.243 1.00 58.25 110 ILE A C 1
ATOM 856 O O . ILE A 1 110 ? -5.505 -7.411 11.275 1.00 58.25 110 ILE A O 1
ATOM 860 N N . THR A 1 111 ? -5.215 -8.299 13.315 1.00 58.53 111 THR A N 1
ATOM 861 C CA . THR A 1 111 ? -3.765 -8.089 13.300 1.00 58.53 111 THR A CA 1
ATOM 862 C C . THR A 1 111 ? -3.060 -9.279 12.688 1.00 58.53 111 THR A C 1
ATOM 864 O O . THR A 1 111 ? -3.199 -10.414 13.134 1.00 58.53 111 THR A O 1
ATOM 867 N N . ASN A 1 112 ? -2.264 -9.002 11.664 1.00 64.75 112 ASN A N 1
ATOM 868 C CA . ASN A 1 112 ? -1.346 -9.992 11.126 1.00 64.75 112 ASN A CA 1
ATOM 869 C C . ASN A 1 112 ? -0.144 -10.188 12.072 1.00 64.75 112 ASN A C 1
ATOM 871 O O . ASN A 1 112 ? 0.035 -9.463 13.055 1.00 64.75 112 ASN A O 1
ATOM 875 N N . GLY A 1 113 ? 0.748 -11.124 11.731 1.00 59.06 113 GLY A N 1
ATOM 876 C CA . GLY A 1 113 ? 1.975 -11.396 12.495 1.00 59.06 113 GLY A CA 1
ATOM 877 C C . GLY A 1 113 ? 2.944 -10.208 12.651 1.00 59.06 113 GLY A C 1
ATOM 878 O O . GLY A 1 113 ? 3.930 -10.332 13.373 1.00 59.06 113 GLY A O 1
ATOM 879 N N . TYR A 1 114 ? 2.673 -9.066 12.007 1.00 59.91 114 TYR A N 1
ATOM 880 C CA . TYR A 1 114 ? 3.420 -7.813 12.147 1.00 59.91 114 TYR A CA 1
ATOM 881 C C . TYR A 1 114 ? 2.775 -6.828 13.137 1.00 59.91 114 TYR A C 1
ATOM 883 O O . TYR A 1 114 ? 3.315 -5.745 13.350 1.00 59.91 114 TYR A O 1
ATOM 891 N N . GLY A 1 115 ? 1.634 -7.174 13.748 1.00 66.69 115 GLY A N 1
ATOM 892 C CA . GLY A 1 115 ? 0.904 -6.278 14.650 1.00 66.69 115 GLY A CA 1
ATOM 893 C C . GLY A 1 115 ? 0.279 -5.080 13.925 1.00 66.69 115 GLY A C 1
ATOM 894 O O . GLY A 1 115 ? 0.114 -4.015 14.521 1.00 66.69 115 GLY A O 1
ATOM 895 N N . SER A 1 116 ? -0.046 -5.243 12.640 1.00 72.19 116 SER A N 1
ATOM 896 C CA . SER A 1 116 ? -0.569 -4.195 11.761 1.00 72.19 116 SER A CA 1
ATOM 897 C C . SER A 1 116 ? -1.956 -4.540 11.225 1.00 72.19 116 SER A C 1
ATOM 899 O O . SER A 1 116 ? -2.302 -5.707 11.063 1.00 72.19 116 SER A O 1
ATOM 901 N N . VAL A 1 117 ? -2.731 -3.502 10.901 1.00 79.81 117 VAL A N 1
ATOM 902 C CA . VAL A 1 117 ? -4.051 -3.609 10.251 1.00 79.81 117 VAL A CA 1
ATOM 903 C C . VAL A 1 117 ? -3.857 -3.622 8.733 1.00 79.81 117 VAL A C 1
ATOM 905 O O . VAL A 1 117 ? -4.216 -2.675 8.038 1.00 79.81 117 VAL A O 1
ATOM 908 N N . ILE A 1 118 ? -3.163 -4.649 8.244 1.00 82.38 118 ILE A N 1
ATOM 909 C CA . ILE A 1 118 ? -2.904 -4.884 6.819 1.00 82.38 118 ILE A CA 1
ATOM 910 C C . ILE A 1 118 ? -3.444 -6.281 6.505 1.00 82.38 118 ILE A C 1
ATOM 912 O O . ILE A 1 118 ? -3.032 -7.217 7.199 1.00 82.38 118 ILE A O 1
ATOM 916 N N . PRO A 1 119 ? -4.311 -6.439 5.490 1.00 85.25 119 PRO A N 1
ATOM 917 C CA . PRO A 1 119 ? -4.865 -7.741 5.144 1.00 85.25 119 PRO A CA 1
ATOM 918 C C . PRO A 1 119 ? -3.766 -8.718 4.713 1.00 85.25 119 PRO A C 1
ATOM 920 O O . PRO A 1 119 ? -2.740 -8.325 4.143 1.00 85.25 119 PRO A O 1
ATOM 923 N N . ASP A 1 120 ? -3.987 -10.008 4.958 1.00 83.06 120 ASP A N 1
ATOM 924 C CA . ASP A 1 120 ? -3.001 -11.045 4.657 1.00 83.06 120 ASP A CA 1
ATOM 925 C C . ASP A 1 120 ? -2.667 -11.118 3.162 1.00 83.06 120 ASP A C 1
ATOM 927 O O . ASP A 1 120 ? -1.509 -11.370 2.822 1.00 83.06 120 ASP A O 1
ATOM 931 N N . GLU A 1 121 ? -3.608 -10.825 2.253 1.00 85.38 121 GLU A N 1
ATOM 932 C CA . GLU A 1 121 ? -3.298 -10.790 0.818 1.00 85.38 121 GLU A CA 1
ATOM 933 C C . GLU A 1 121 ? -2.283 -9.686 0.485 1.00 85.38 121 GLU A C 1
ATOM 935 O O . GLU A 1 121 ? -1.365 -9.902 -0.312 1.00 85.38 121 GLU A O 1
ATOM 940 N N . ALA A 1 122 ? -2.380 -8.522 1.139 1.00 90.44 122 ALA A N 1
ATOM 941 C CA . ALA A 1 122 ? -1.409 -7.444 0.977 1.00 90.44 122 ALA A CA 1
ATOM 942 C C . ALA A 1 122 ? -0.031 -7.848 1.527 1.00 90.44 122 ALA A C 1
ATOM 944 O O . ALA A 1 122 ? 0.984 -7.597 0.875 1.00 90.44 122 ALA A O 1
ATOM 945 N N . ILE A 1 123 ? 0.031 -8.544 2.668 1.00 88.81 123 ILE A N 1
ATOM 946 C CA . ILE A 1 123 ? 1.289 -9.086 3.206 1.00 88.81 123 ILE A CA 1
ATOM 947 C C . ILE A 1 123 ? 1.900 -10.123 2.261 1.00 88.81 123 ILE A C 1
ATOM 949 O O . ILE A 1 123 ? 3.089 -10.039 1.949 1.00 88.81 123 ILE A O 1
ATOM 953 N N . GLN A 1 124 ? 1.112 -11.075 1.762 1.00 87.94 124 GLN A N 1
ATOM 954 C CA . GLN A 1 124 ? 1.585 -12.085 0.813 1.00 87.94 124 GLN A CA 1
ATOM 955 C C . GLN A 1 124 ? 2.127 -11.439 -0.465 1.00 87.94 124 GLN A C 1
ATOM 957 O O . GLN A 1 124 ? 3.198 -11.821 -0.950 1.00 87.94 124 GLN A O 1
ATOM 962 N N . LEU A 1 125 ? 1.433 -10.419 -0.974 1.00 91.56 125 LEU A N 1
ATOM 963 C CA . LEU A 1 125 ? 1.852 -9.659 -2.143 1.00 91.56 125 LEU A CA 1
ATOM 964 C C . LEU A 1 125 ? 3.186 -8.937 -1.899 1.00 91.56 125 LEU A C 1
ATOM 966 O O . LEU A 1 125 ? 4.122 -9.087 -2.687 1.00 91.56 125 LEU A O 1
ATOM 970 N N . LEU A 1 126 ? 3.325 -8.224 -0.779 1.00 92.75 126 LEU A N 1
ATOM 971 C CA . LEU A 1 126 ? 4.583 -7.577 -0.392 1.00 92.75 126 LEU A CA 1
ATOM 972 C C . LEU A 1 126 ? 5.718 -8.604 -0.219 1.00 92.75 126 LEU A C 1
ATOM 974 O O . LEU A 1 126 ? 6.838 -8.395 -0.693 1.00 92.75 126 LEU A O 1
ATOM 978 N N . GLY A 1 127 ? 5.434 -9.739 0.420 1.00 89.69 127 GLY A N 1
ATOM 979 C CA . GLY A 1 127 ? 6.400 -10.805 0.686 1.00 89.69 127 GLY A CA 1
ATOM 980 C C . GLY A 1 127 ? 6.926 -11.456 -0.587 1.00 89.69 127 GLY A C 1
ATOM 981 O O . GLY A 1 127 ? 8.138 -11.636 -0.729 1.00 89.69 127 GLY A O 1
ATOM 982 N N . ARG A 1 128 ? 6.035 -11.732 -1.546 1.00 90.06 128 ARG A N 1
ATOM 983 C CA . ARG A 1 128 ? 6.376 -12.282 -2.866 1.00 90.06 128 ARG A CA 1
ATOM 984 C C . ARG A 1 128 ? 7.363 -11.399 -3.631 1.00 90.06 128 ARG A C 1
ATOM 986 O O . ARG A 1 128 ? 8.185 -11.918 -4.382 1.00 90.06 128 ARG A O 1
ATOM 993 N N . HIS A 1 129 ? 7.297 -10.085 -3.429 1.00 92.00 129 HIS A N 1
ATOM 994 C CA . HIS A 1 129 ? 8.156 -9.106 -4.098 1.00 92.00 129 HIS A CA 1
ATOM 995 C C . HIS A 1 129 ? 9.333 -8.615 -3.238 1.00 92.00 129 HIS A C 1
ATOM 997 O O . HIS A 1 129 ? 10.021 -7.669 -3.624 1.00 92.00 129 HIS A O 1
ATOM 1003 N N . GLY A 1 130 ? 9.598 -9.268 -2.100 1.00 88.50 130 GLY A N 1
ATOM 1004 C CA . GLY A 1 130 ? 10.751 -8.970 -1.247 1.00 88.50 130 GLY A CA 1
ATOM 1005 C C . GLY A 1 130 ? 10.662 -7.631 -0.510 1.00 88.50 130 GLY A C 1
ATOM 1006 O O . GLY A 1 130 ? 11.695 -7.071 -0.159 1.00 88.50 130 GLY A O 1
ATOM 1007 N N . LEU A 1 131 ? 9.450 -7.109 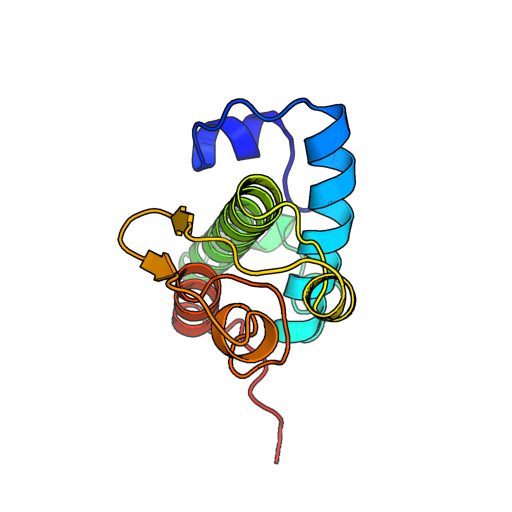-0.301 1.00 90.12 131 LEU A N 1
ATOM 1008 C CA . LEU A 1 131 ? 9.224 -5.823 0.365 1.00 90.12 131 LEU A CA 1
ATOM 1009 C C . LEU A 1 131 ? 9.120 -5.935 1.885 1.00 90.12 131 LEU A C 1
ATOM 1011 O O . LEU A 1 131 ? 9.353 -4.948 2.572 1.00 90.12 131 LEU A O 1
ATOM 1015 N N . LEU A 1 132 ? 8.768 -7.108 2.416 1.00 87.31 132 LEU A N 1
ATOM 1016 C CA . LEU A 1 132 ? 8.622 -7.287 3.860 1.00 87.31 132 LEU A CA 1
ATOM 1017 C C . LEU A 1 132 ? 9.976 -7.193 4.557 1.00 87.31 132 LEU A C 1
ATOM 1019 O O . LEU A 1 132 ? 10.930 -7.896 4.204 1.00 87.31 132 LEU A O 1
ATOM 1023 N N . TYR A 1 133 ? 10.035 -6.372 5.599 1.00 76.38 133 TYR A N 1
ATOM 1024 C CA . TYR A 1 133 ? 11.174 -6.350 6.495 1.00 76.38 133 TYR A CA 1
ATOM 1025 C C . TYR A 1 133 ? 11.211 -7.646 7.308 1.00 76.38 133 TYR A C 1
ATOM 1027 O O . TYR A 1 133 ? 10.266 -7.979 8.018 1.00 76.38 133 TYR A O 1
ATOM 1035 N N . ARG A 1 134 ? 12.308 -8.400 7.194 1.00 69.88 134 ARG A N 1
ATOM 1036 C CA . ARG A 1 134 ? 12.460 -9.700 7.869 1.00 69.88 134 ARG A CA 1
ATOM 1037 C C . ARG A 1 134 ? 13.159 -9.639 9.227 1.00 69.88 134 ARG A C 1
ATOM 1039 O O . ARG A 1 134 ? 13.325 -10.690 9.828 1.00 69.88 134 ARG A O 1
ATOM 1046 N N . GLY A 1 135 ? 13.537 -8.452 9.711 1.00 54.09 135 GLY A N 1
ATOM 1047 C CA . GLY A 1 135 ? 14.429 -8.330 10.865 1.00 54.09 135 GLY A CA 1
ATOM 1048 C C . GLY A 1 135 ? 15.811 -8.876 10.509 1.00 54.09 135 GLY A C 1
ATOM 1049 O O . GLY A 1 135 ? 15.983 -10.063 10.254 1.00 54.09 135 GLY A O 1
ATOM 1050 N N . GLY A 1 136 ? 16.814 -8.008 10.425 1.00 39.91 136 GLY A N 1
ATOM 1051 C CA . GLY A 1 136 ? 18.188 -8.510 10.427 1.00 39.91 136 GLY A CA 1
ATOM 1052 C C . GLY A 1 136 ? 18.458 -9.113 11.80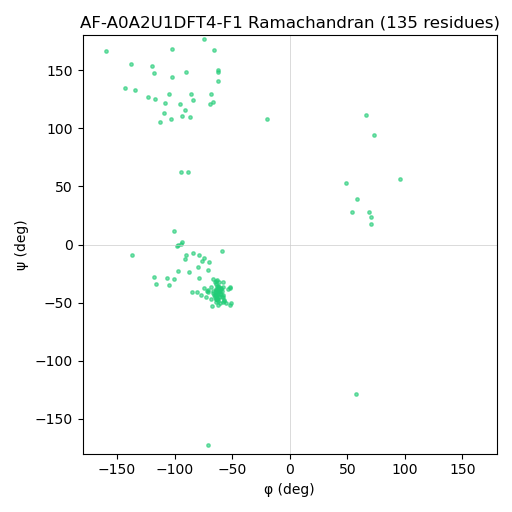3 1.00 39.91 136 GLY A C 1
ATOM 1053 O O . GLY A 1 136 ? 18.251 -8.414 12.794 1.00 39.91 136 GLY A O 1
ATOM 1054 N N . LEU A 1 137 ? 18.841 -10.392 11.851 1.00 34.72 137 LEU A N 1
ATOM 1055 C CA . LEU A 1 137 ? 19.541 -10.973 13.002 1.00 34.72 137 LEU A CA 1
ATOM 1056 C C . LEU A 1 137 ? 20.870 -10.244 13.227 1.00 34.72 137 LEU A C 1
ATOM 1058 O O . LEU A 1 137 ? 21.507 -9.882 12.209 1.00 34.72 137 LEU A O 1
#

Secondary structure (DSSP, 8-state):
----HHHHHHHH-----HHHHHHHHHHHHHHHHHHHTSIIIII--HHHHHH-S-HHHHHHHHHHHHHHHHHHHHHHHHT--SGGGGGTS----EEETTEEE-SS-HHHHHS-TTSSS--HHHHHHHHHTT-S-----

pLDDT: mean 80.01, std 18.1, range [34.72, 96.81]

Organism: NCBI:txid1505726

Mean predicted aligned error: 7.61 Å